Protein AF-U2FTH1-F1 (afdb_monomer_lite)

pLDDT: mean 95.73, std 2.67, range [79.62, 98.31]

Secondary structure (DSSP, 8-state):
-EE--TTS--EE---HHHHHHHHHHHHHHSSHHHHHHHHHHHHHHTTT-----PPP-

Sequence (57 aa):
MIITRNKARSVVMMSLEDYEALQETAYLLRAPRNARRLLESVAELERDGGQERALIE

Structure (mmCIF, N/CA/C/O backbone):
data_AF-U2FTH1-F1
#
_entry.id   AF-U2FTH1-F1
#
loop_
_atom_site.group_PDB
_atom_site.id
_atom_site.type_symbol
_atom_site.label_atom_id
_atom_site.label_alt_id
_atom_site.label_comp_id
_atom_site.label_asym_id
_atom_site.label_entity_id
_atom_site.label_seq_id
_atom_site.pdbx_PDB_ins_code
_atom_site.Cartn_x
_atom_site.Cartn_y
_atom_site.Cartn_z
_atom_site.occupancy
_atom_site.B_iso_or_equiv
_atom_site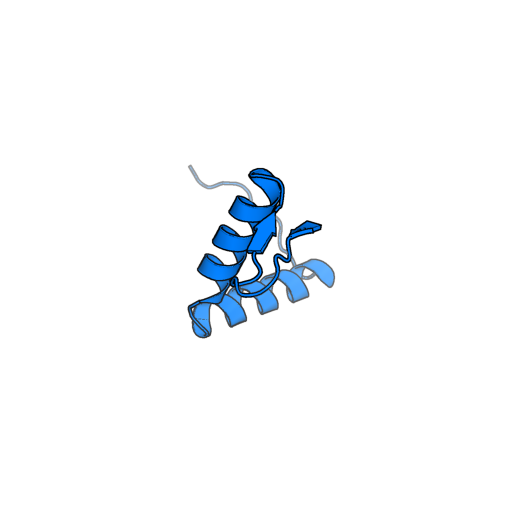.auth_seq_id
_atom_site.auth_comp_id
_atom_site.auth_asym_id
_atom_site.auth_atom_id
_atom_site.pdbx_PDB_model_num
ATOM 1 N N . MET A 1 1 ? 11.642 4.111 -12.122 1.00 92.31 1 MET A N 1
ATOM 2 C CA . MET A 1 1 ? 12.267 4.166 -13.468 1.00 92.31 1 MET A CA 1
ATOM 3 C C . MET A 1 1 ? 11.871 2.924 -14.255 1.00 92.31 1 MET A C 1
ATOM 5 O O . MET A 1 1 ? 11.932 1.835 -13.701 1.00 92.31 1 MET A O 1
ATOM 9 N N . ILE A 1 2 ? 11.467 3.056 -15.521 1.00 95.69 2 ILE A N 1
ATOM 10 C CA . ILE A 1 2 ? 11.202 1.896 -16.388 1.00 95.69 2 ILE A CA 1
ATOM 11 C C . ILE A 1 2 ? 12.450 1.633 -17.230 1.00 95.69 2 ILE A C 1
ATOM 13 O O . ILE A 1 2 ? 12.950 2.538 -17.895 1.00 95.69 2 ILE A O 1
ATOM 17 N N . ILE A 1 3 ? 12.946 0.398 -17.205 1.00 96.31 3 ILE A N 1
ATOM 18 C CA . ILE A 1 3 ? 14.077 -0.047 -18.018 1.00 96.31 3 ILE A CA 1
ATOM 19 C C . ILE A 1 3 ? 13.517 -0.885 -19.166 1.00 96.31 3 ILE A C 1
ATOM 21 O O . ILE A 1 3 ? 12.884 -1.922 -18.950 1.00 96.31 3 ILE A O 1
ATOM 25 N N . THR A 1 4 ? 13.757 -0.433 -20.395 1.00 96.94 4 THR A N 1
ATOM 26 C CA . THR A 1 4 ? 13.360 -1.133 -21.621 1.00 96.94 4 THR A CA 1
ATOM 27 C C . THR A 1 4 ? 14.605 -1.555 -22.403 1.00 96.94 4 THR A C 1
ATOM 29 O O . THR A 1 4 ? 15.608 -0.842 -22.436 1.00 96.94 4 THR A O 1
ATOM 32 N N . ARG A 1 5 ? 14.575 -2.746 -23.011 1.00 93.88 5 ARG A N 1
ATOM 33 C CA . ARG A 1 5 ? 15.656 -3.257 -23.867 1.00 93.88 5 ARG A CA 1
ATOM 34 C C . ARG A 1 5 ? 15.047 -3.943 -25.085 1.00 93.88 5 ARG A C 1
ATOM 36 O O . ARG A 1 5 ? 14.064 -4.669 -24.960 1.00 93.88 5 ARG A O 1
ATOM 43 N N . ASN A 1 6 ? 15.635 -3.717 -26.260 1.00 92.81 6 ASN A N 1
ATOM 44 C CA . ASN A 1 6 ? 15.149 -4.298 -27.510 1.00 92.81 6 ASN A CA 1
ATOM 45 C C . ASN A 1 6 ? 15.074 -5.835 -27.409 1.00 92.81 6 ASN A C 1
ATOM 47 O O . ASN A 1 6 ? 16.015 -6.468 -26.929 1.00 92.81 6 ASN A O 1
ATOM 51 N N . LYS A 1 7 ? 13.954 -6.414 -27.857 1.00 92.00 7 LYS A N 1
ATOM 52 C CA . LYS A 1 7 ? 13.633 -7.853 -27.787 1.00 92.00 7 LYS A CA 1
ATOM 53 C C . LYS A 1 7 ? 13.631 -8.475 -26.375 1.00 92.00 7 LYS A C 1
ATOM 55 O O . LYS A 1 7 ? 13.689 -9.696 -26.262 1.00 92.00 7 LYS A O 1
ATOM 60 N N . ALA A 1 8 ? 13.531 -7.683 -25.305 1.00 94.19 8 ALA A N 1
ATOM 61 C CA . ALA A 1 8 ? 13.408 -8.176 -23.930 1.00 94.19 8 ALA A CA 1
ATOM 62 C C . ALA A 1 8 ? 12.158 -7.615 -23.234 1.00 94.19 8 ALA A C 1
ATOM 64 O O . ALA A 1 8 ? 11.576 -6.624 -23.672 1.00 94.19 8 ALA A O 1
ATOM 65 N N . ARG A 1 9 ? 11.741 -8.255 -22.132 1.00 94.94 9 ARG A N 1
ATOM 66 C CA . ARG A 1 9 ? 10.639 -7.755 -21.297 1.00 94.94 9 ARG A CA 1
ATOM 67 C C . ARG A 1 9 ? 11.081 -6.509 -20.531 1.00 94.94 9 ARG A C 1
ATOM 69 O O . ARG A 1 9 ? 12.181 -6.479 -19.983 1.00 94.94 9 ARG A O 1
ATOM 76 N N . SER A 1 10 ? 10.211 -5.506 -20.485 1.00 97.00 10 SER A N 1
ATOM 77 C CA . SER A 1 10 ? 10.415 -4.301 -19.679 1.00 97.00 10 SER A CA 1
ATOM 78 C C . SER A 1 10 ? 10.375 -4.631 -18.188 1.00 97.00 10 SER A C 1
ATOM 80 O O . SER A 1 10 ? 9.592 -5.481 -17.762 1.00 97.00 10 SER A O 1
ATOM 82 N N . VAL A 1 11 ? 11.188 -3.931 -17.400 1.00 96.75 11 VAL A N 1
ATOM 83 C CA . VAL A 1 11 ? 11.220 -4.052 -15.935 1.00 96.75 11 VAL A CA 1
ATOM 84 C C . VAL A 1 11 ? 11.117 -2.677 -15.281 1.00 96.75 11 VAL A C 1
ATOM 86 O O . VAL A 1 11 ? 11.444 -1.658 -15.895 1.00 96.75 11 VAL A O 1
ATOM 89 N N . VAL A 1 12 ? 10.666 -2.645 -14.029 1.00 97.56 12 VAL A N 1
ATOM 90 C CA . VAL A 1 12 ? 10.592 -1.426 -13.217 1.00 97.56 12 VAL A CA 1
ATOM 91 C C . VAL A 1 12 ? 11.673 -1.494 -12.147 1.00 97.56 12 VAL A C 1
ATOM 93 O O . VAL A 1 12 ? 11.777 -2.484 -11.432 1.00 97.56 12 VAL A O 1
ATOM 96 N N . MET A 1 13 ? 12.474 -0.437 -12.047 1.00 96.94 13 MET A N 1
ATOM 97 C CA . MET A 1 13 ? 13.386 -0.203 -10.933 1.00 96.94 13 MET A CA 1
ATOM 98 C C . MET A 1 13 ? 12.772 0.851 -10.009 1.00 96.94 13 MET A C 1
ATOM 100 O O . MET A 1 13 ? 12.332 1.911 -10.477 1.00 96.94 13 MET A O 1
ATOM 104 N N . MET A 1 14 ? 12.758 0.553 -8.716 1.00 97.56 14 MET A N 1
ATOM 105 C CA . MET A 1 14 ? 12.281 1.410 -7.630 1.00 97.56 14 MET A CA 1
ATOM 106 C C . MET A 1 14 ? 13.163 1.211 -6.400 1.00 97.56 14 MET A C 1
ATOM 108 O O . MET A 1 14 ? 13.974 0.280 -6.375 1.00 97.56 14 MET A O 1
ATOM 112 N N . SER A 1 15 ? 13.038 2.104 -5.420 1.00 98.31 15 SER A N 1
ATOM 113 C CA . SER A 1 15 ? 13.688 1.902 -4.130 1.00 98.31 15 SER A CA 1
ATOM 114 C C . SER A 1 15 ? 13.120 0.651 -3.447 1.00 98.31 15 SER A C 1
ATOM 116 O O . SER A 1 15 ? 12.015 0.202 -3.765 1.00 98.31 15 SER A O 1
ATOM 118 N N . LEU A 1 16 ? 13.889 0.067 -2.528 1.00 97.88 16 LEU A N 1
ATOM 119 C CA . LEU A 1 16 ? 13.397 -1.057 -1.734 1.00 97.88 16 LEU A CA 1
ATOM 120 C C . LEU A 1 16 ? 12.211 -0.630 -0.854 1.00 97.88 16 LEU A C 1
ATOM 122 O O . LEU A 1 16 ? 11.222 -1.348 -0.794 1.00 97.88 16 LEU A O 1
ATOM 126 N N . GLU A 1 17 ? 12.288 0.562 -0.261 1.00 98.25 17 GLU A N 1
ATOM 127 C CA . GLU A 1 17 ? 11.231 1.146 0.574 1.00 98.25 17 GLU A CA 1
ATOM 128 C C . GLU A 1 17 ? 9.897 1.258 -0.180 1.00 98.25 17 GLU A C 1
ATOM 130 O O . GLU A 1 17 ? 8.870 0.779 0.300 1.00 98.25 17 GLU A O 1
ATOM 135 N N . ASP A 1 18 ? 9.914 1.796 -1.405 1.00 97.88 18 ASP A N 1
ATOM 136 C CA . ASP A 1 18 ? 8.704 1.886 -2.232 1.00 97.88 18 ASP A CA 1
ATOM 137 C C . ASP A 1 18 ? 8.135 0.496 -2.549 1.00 97.88 18 ASP A C 1
ATOM 139 O O . ASP A 1 18 ? 6.919 0.295 -2.561 1.00 97.88 18 ASP A O 1
ATOM 143 N N . TYR A 1 19 ? 9.006 -0.479 -2.822 1.00 97.62 19 TYR A N 1
ATOM 144 C CA . TYR A 1 19 ? 8.585 -1.844 -3.123 1.00 97.62 19 TYR A CA 1
ATOM 145 C C . TYR A 1 19 ? 7.917 -2.516 -1.916 1.00 97.62 19 TYR A C 1
ATOM 147 O O . TYR A 1 19 ? 6.867 -3.146 -2.066 1.00 97.62 19 TYR A O 1
ATOM 155 N N . GLU A 1 20 ? 8.489 -2.360 -0.723 1.00 98.19 20 GLU A N 1
ATOM 156 C CA . GLU A 1 20 ? 7.939 -2.899 0.523 1.00 98.19 20 GLU A CA 1
ATOM 157 C C . GLU A 1 20 ? 6.586 -2.257 0.860 1.00 98.19 20 GLU A C 1
ATOM 159 O O . GLU A 1 20 ? 5.616 -2.978 1.109 1.00 98.19 20 GLU A O 1
ATOM 164 N N . ALA A 1 21 ? 6.472 -0.929 0.746 1.00 97.88 21 ALA A N 1
ATOM 165 C CA . ALA A 1 21 ? 5.214 -0.209 0.951 1.00 97.88 21 ALA A CA 1
ATOM 166 C C . ALA A 1 21 ? 4.112 -0.667 -0.025 1.00 97.88 21 ALA A C 1
ATOM 168 O O . ALA A 1 21 ? 2.950 -0.858 0.361 1.00 97.88 21 ALA A O 1
ATOM 169 N N . LEU A 1 22 ? 4.467 -0.903 -1.295 1.00 97.25 22 LEU A N 1
ATOM 170 C CA . LEU A 1 22 ? 3.545 -1.453 -2.292 1.00 97.25 22 LEU A CA 1
ATOM 171 C C . LEU A 1 22 ? 3.126 -2.888 -1.956 1.00 97.25 22 LEU A C 1
ATOM 173 O O . LEU A 1 22 ? 1.943 -3.219 -2.087 1.00 97.25 22 LEU A O 1
ATOM 177 N N . GLN A 1 23 ? 4.059 -3.740 -1.516 1.00 97.75 23 GLN A N 1
ATOM 178 C CA . GLN A 1 23 ? 3.744 -5.107 -1.098 1.00 97.75 23 GLN A CA 1
ATOM 179 C C . GLN A 1 23 ? 2.792 -5.134 0.098 1.00 97.75 23 GL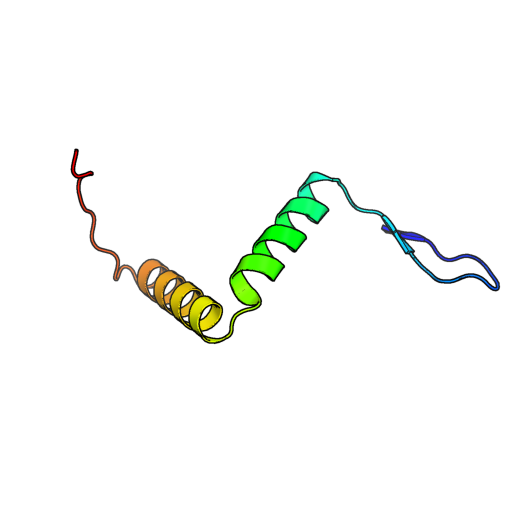N A C 1
ATOM 181 O O . GLN A 1 23 ? 1.822 -5.895 0.077 1.00 97.75 23 GLN A O 1
ATOM 186 N N . GLU A 1 24 ? 3.040 -4.318 1.121 1.00 96.31 24 GLU A N 1
ATOM 187 C CA . GLU A 1 24 ? 2.198 -4.259 2.315 1.00 96.31 24 GLU A CA 1
ATOM 188 C C . GLU A 1 24 ? 0.795 -3.741 1.983 1.00 96.31 24 GLU A C 1
ATOM 190 O O . GLU A 1 24 ? -0.206 -4.363 2.349 1.00 96.31 24 GLU A O 1
ATOM 195 N N . THR A 1 25 ? 0.703 -2.670 1.190 1.00 95.38 25 THR A N 1
ATOM 196 C CA . THR A 1 25 ? -0.584 -2.136 0.725 1.00 95.38 25 THR A CA 1
ATOM 197 C C . THR A 1 25 ? -1.361 -3.192 -0.063 1.00 95.38 25 THR A C 1
ATOM 199 O O . THR A 1 25 ? -2.533 -3.454 0.219 1.00 95.38 25 THR A O 1
ATOM 202 N N . ALA A 1 26 ? -0.710 -3.871 -1.015 1.00 95.62 26 ALA A N 1
ATOM 203 C CA . ALA A 1 26 ? -1.336 -4.950 -1.774 1.00 95.62 26 ALA A CA 1
ATOM 204 C C . ALA A 1 26 ? -1.789 -6.101 -0.861 1.00 95.62 26 ALA A C 1
ATOM 206 O O . ALA A 1 26 ? -2.873 -6.656 -1.052 1.00 95.62 26 ALA A O 1
ATOM 207 N N . TYR A 1 27 ? -0.999 -6.440 0.161 1.00 94.81 27 TYR A N 1
ATOM 208 C CA . TYR A 1 27 ? -1.343 -7.466 1.137 1.00 94.81 27 TYR A CA 1
ATOM 209 C C . TYR A 1 27 ? -2.586 -7.099 1.957 1.00 94.81 27 TYR A C 1
ATOM 211 O O . TYR A 1 27 ? -3.490 -7.929 2.093 1.00 94.81 27 TYR A O 1
ATOM 219 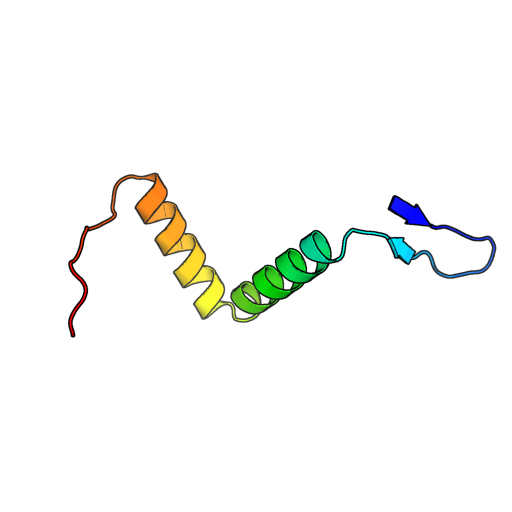N N . LEU A 1 28 ? -2.675 -5.866 2.463 1.00 94.75 28 LEU A N 1
ATOM 220 C CA . LEU A 1 28 ? -3.834 -5.384 3.221 1.00 94.75 28 LEU A CA 1
ATOM 221 C C . LEU A 1 28 ? -5.110 -5.392 2.372 1.00 94.75 28 LEU A C 1
ATOM 223 O O . LEU A 1 28 ? -6.182 -5.767 2.867 1.00 94.75 28 LEU A O 1
ATOM 227 N N . LEU A 1 29 ? -4.984 -5.032 1.092 1.00 94.94 29 LEU A N 1
ATOM 228 C CA . LEU A 1 29 ? -6.107 -4.898 0.166 1.00 94.94 29 LEU A CA 1
ATOM 229 C C . LEU A 1 29 ? -6.491 -6.202 -0.554 1.00 94.94 29 LEU A C 1
ATOM 231 O O . LEU A 1 29 ? -7.556 -6.263 -1.167 1.00 94.94 29 LEU A O 1
ATOM 235 N N . ARG A 1 30 ? -5.689 -7.273 -0.455 1.00 93.94 30 ARG A N 1
ATOM 236 C CA . ARG A 1 30 ? -5.936 -8.541 -1.176 1.00 93.94 30 ARG A CA 1
ATOM 237 C C . ARG A 1 30 ? -7.283 -9.190 -0.849 1.00 93.94 30 ARG A C 1
ATOM 239 O O . ARG A 1 30 ? -7.846 -9.901 -1.675 1.00 93.94 30 ARG A O 1
ATOM 246 N N . ALA A 1 31 ? -7.768 -9.004 0.380 1.00 95.06 31 ALA A N 1
ATOM 247 C CA . ALA A 1 31 ? -9.020 -9.577 0.852 1.00 95.06 31 ALA A CA 1
ATOM 248 C C . ALA A 1 31 ? -10.118 -8.502 0.791 1.00 95.06 31 ALA A C 1
ATOM 250 O O . ALA A 1 31 ? -10.058 -7.561 1.586 1.00 95.06 31 ALA A O 1
ATOM 251 N N . PRO A 1 32 ? -11.157 -8.647 -0.058 1.00 93.50 32 PRO A N 1
ATOM 252 C CA . PRO A 1 32 ? -12.161 -7.598 -0.276 1.00 93.50 32 PRO A CA 1
ATOM 253 C C . PRO A 1 32 ? -12.832 -7.110 1.012 1.00 93.50 32 PRO A C 1
ATOM 255 O O . PRO A 1 32 ? -13.042 -5.915 1.204 1.00 93.50 32 PRO A O 1
ATOM 258 N N . ARG A 1 33 ? -13.112 -8.033 1.942 1.00 96.44 33 ARG A N 1
ATOM 259 C CA . ARG A 1 33 ? -13.675 -7.705 3.259 1.00 96.44 33 ARG A CA 1
ATOM 260 C C . ARG A 1 33 ? -12.722 -6.854 4.106 1.00 96.44 33 ARG A C 1
ATOM 262 O O . ARG A 1 33 ? -13.177 -5.935 4.778 1.00 96.44 33 ARG A O 1
ATOM 269 N N . ASN A 1 34 ? -11.425 -7.163 4.101 1.00 93.75 34 ASN A N 1
ATOM 270 C CA . ASN A 1 34 ? -10.442 -6.402 4.872 1.00 93.75 34 ASN A CA 1
ATOM 271 C C . ASN A 1 34 ? -10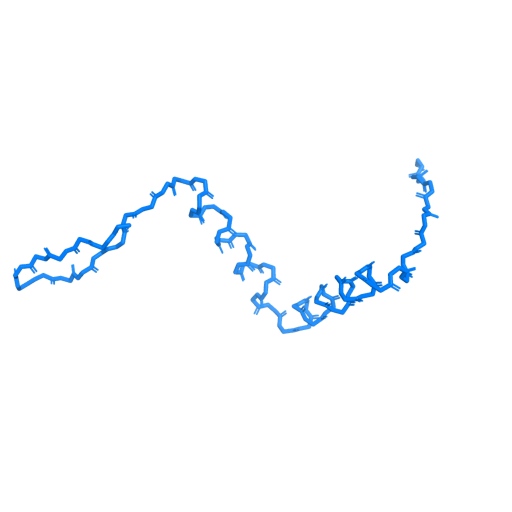.180 -5.033 4.242 1.00 93.75 34 ASN A C 1
ATOM 273 O O . ASN A 1 34 ? -10.148 -4.044 4.963 1.00 93.75 34 ASN A O 1
ATOM 277 N N . ALA A 1 35 ? -10.068 -4.983 2.913 1.00 96.12 35 ALA A N 1
ATOM 278 C CA . ALA A 1 35 ? -9.910 -3.748 2.156 1.00 96.12 35 ALA A CA 1
ATOM 279 C C . ALA A 1 35 ? -11.058 -2.777 2.445 1.00 96.12 35 ALA A C 1
ATOM 281 O O . ALA A 1 35 ? -10.821 -1.634 2.817 1.00 96.12 35 ALA A O 1
ATOM 282 N N . ARG A 1 36 ? -12.303 -3.264 2.362 1.00 97.00 36 ARG A N 1
ATOM 283 C CA . ARG A 1 36 ? -13.493 -2.471 2.676 1.00 97.00 36 ARG A CA 1
ATOM 284 C C . ARG A 1 36 ? -13.452 -1.921 4.099 1.00 97.00 36 ARG A C 1
ATOM 286 O O . ARG A 1 36 ? -13.598 -0.720 4.274 1.00 97.00 36 ARG A O 1
ATOM 293 N N . ARG A 1 37 ? -13.198 -2.783 5.091 1.00 96.75 37 ARG A N 1
ATOM 294 C CA . ARG A 1 37 ? -13.107 -2.374 6.500 1.00 96.75 37 ARG A CA 1
ATOM 295 C C . ARG A 1 37 ? -12.035 -1.303 6.706 1.00 96.75 37 ARG A C 1
ATOM 297 O O . ARG A 1 37 ? -12.290 -0.323 7.388 1.00 96.75 37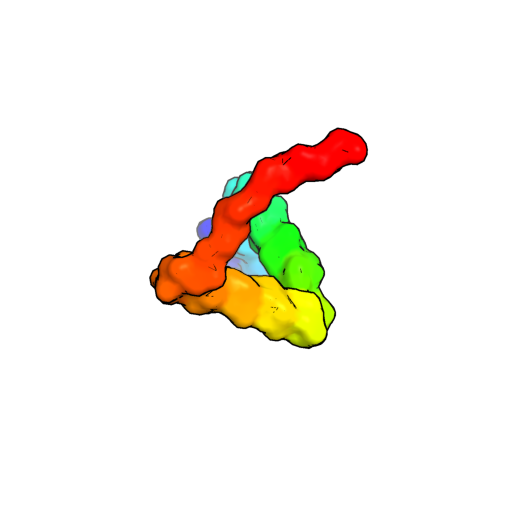 ARG A O 1
ATOM 304 N N . LEU A 1 38 ? -10.851 -1.494 6.125 1.00 96.62 38 LEU A N 1
ATOM 305 C CA . LEU A 1 38 ? -9.745 -0.549 6.254 1.00 96.62 38 LEU A CA 1
ATOM 306 C C . LEU A 1 38 ? -10.096 0.810 5.638 1.00 96.62 38 LEU A C 1
ATOM 308 O O . LEU A 1 38 ? -9.928 1.829 6.295 1.00 96.62 38 LEU A O 1
ATOM 312 N N . LEU A 1 39 ? -10.616 0.820 4.409 1.00 96.31 39 LEU A N 1
ATOM 313 C CA . LEU A 1 39 ? -10.997 2.052 3.714 1.00 96.31 39 LEU A CA 1
ATOM 314 C C . LEU A 1 39 ? -12.139 2.790 4.429 1.00 96.31 39 LEU A C 1
ATOM 316 O O . LEU A 1 39 ? -12.095 4.011 4.535 1.00 96.31 39 LEU A O 1
ATOM 320 N N . GLU A 1 40 ? -13.132 2.064 4.954 1.00 97.31 40 GLU A N 1
ATOM 321 C CA . GLU A 1 40 ? -14.212 2.646 5.763 1.00 97.31 40 GLU A CA 1
ATOM 322 C C . GLU A 1 40 ? -13.664 3.287 7.048 1.00 97.31 40 GLU A C 1
ATOM 324 O O . GLU A 1 40 ? -14.034 4.417 7.359 1.00 97.31 40 GLU A O 1
ATOM 329 N N . SER A 1 41 ? -12.741 2.618 7.751 1.00 96.94 41 SER A N 1
ATOM 330 C CA . SER A 1 41 ? -12.094 3.173 8.948 1.00 96.94 41 SER A CA 1
ATOM 331 C C . SER A 1 41 ? -11.236 4.405 8.645 1.00 96.94 41 SER A C 1
ATOM 333 O O . SER A 1 41 ? -11.277 5.367 9.405 1.00 96.94 41 SER A O 1
ATOM 335 N N . VAL A 1 42 ? -10.490 4.416 7.534 1.00 96.94 42 VAL A N 1
ATOM 336 C CA . VAL A 1 42 ? -9.731 5.606 7.103 1.00 96.94 42 VAL A CA 1
ATOM 337 C C . VAL A 1 42 ? -10.684 6.772 6.829 1.00 96.94 42 VAL A C 1
ATOM 339 O O . VAL A 1 42 ? -10.496 7.851 7.379 1.00 96.94 42 VAL A O 1
ATOM 342 N N . ALA A 1 43 ? -11.760 6.540 6.073 1.00 97.44 43 ALA A N 1
ATOM 343 C CA . ALA A 1 43 ? -12.746 7.574 5.758 1.00 97.44 43 ALA A CA 1
ATOM 344 C C . ALA A 1 43 ? -13.528 8.074 6.989 1.00 97.44 43 ALA A C 1
ATOM 346 O O . ALA A 1 43 ? -14.049 9.188 6.991 1.00 97.44 43 ALA A O 1
ATOM 347 N N . GLU A 1 44 ? -13.702 7.250 8.023 1.00 97.81 44 GLU A N 1
ATOM 348 C CA . GLU A 1 44 ? -14.259 7.674 9.313 1.00 97.81 44 GLU A CA 1
ATOM 349 C C . GLU A 1 44 ? -13.293 8.604 10.055 1.00 97.81 44 GLU A C 1
ATOM 351 O O . GLU A 1 44 ? -13.711 9.668 10.509 1.00 97.81 44 GLU A O 1
ATOM 356 N N . LEU A 1 45 ? -12.006 8.248 10.110 1.00 97.56 45 LEU A N 1
ATOM 357 C CA . LEU A 1 45 ? -10.970 9.063 10.747 1.00 97.56 45 LEU A CA 1
ATOM 358 C C . LEU A 1 45 ? -10.765 10.410 10.042 1.00 97.56 45 LEU A C 1
ATOM 360 O O . LEU A 1 45 ? -10.668 11.428 10.715 1.00 97.56 45 LEU A O 1
ATOM 364 N N . GLU A 1 46 ? -10.770 10.441 8.707 1.00 96.69 46 GLU A N 1
ATOM 365 C CA . GLU A 1 46 ? -10.663 11.680 7.913 1.00 96.69 46 GLU A CA 1
ATOM 366 C C . GLU A 1 46 ? -11.842 12.646 8.116 1.00 96.69 46 GLU A C 1
ATOM 368 O O . GLU A 1 46 ? -11.736 13.830 7.804 1.00 96.69 46 GLU A O 1
ATOM 373 N N . ARG A 1 47 ? -12.975 12.147 8.622 1.00 97.31 47 ARG A N 1
ATOM 374 C CA . ARG A 1 47 ? -14.173 12.938 8.943 1.00 97.31 47 ARG A CA 1
ATOM 375 C C . ARG A 1 47 ? -14.297 13.232 10.440 1.00 97.31 47 ARG A C 1
ATOM 377 O O . ARG A 1 47 ? -15.406 13.476 10.910 1.00 97.31 47 ARG A O 1
ATOM 384 N N . ASP A 1 48 ? -13.192 13.145 11.179 1.00 95.81 48 ASP A N 1
ATOM 385 C CA . ASP A 1 48 ? -13.124 13.336 12.633 1.00 95.81 48 ASP A CA 1
ATOM 386 C C . ASP A 1 48 ? -14.043 12.384 13.431 1.00 95.81 48 ASP A C 1
ATOM 388 O O . ASP A 1 48 ? -14.419 12.659 14.569 1.00 95.81 48 ASP A O 1
ATOM 392 N N . GLY A 1 49 ? -14.414 11.234 12.852 1.00 95.25 49 GLY A N 1
ATOM 393 C CA . GLY A 1 49 ? -15.284 10.229 13.480 1.00 95.25 49 GLY A CA 1
ATOM 394 C C . GLY A 1 49 ? -14.565 9.281 14.446 1.00 95.25 49 GLY A C 1
ATOM 395 O O . GLY A 1 49 ? -15.194 8.406 15.040 1.00 95.25 49 GLY A O 1
ATOM 396 N N . GLY A 1 50 ? -13.248 9.429 14.602 1.00 94.81 50 GLY A N 1
ATOM 397 C CA . GLY A 1 50 ? -12.435 8.605 15.493 1.00 94.81 50 GLY A CA 1
ATOM 398 C C . GLY A 1 50 ? -12.741 8.837 16.973 1.00 94.81 50 GLY A C 1
ATOM 399 O O . GLY A 1 50 ? -13.060 9.943 17.398 1.00 94.81 50 GLY A O 1
ATOM 400 N N . GLN A 1 51 ? -12.589 7.789 17.783 1.00 95.56 51 GLN A N 1
ATOM 401 C CA . GLN A 1 51 ? -12.638 7.890 19.244 1.00 95.56 51 GLN A CA 1
ATOM 402 C C . GLN A 1 51 ? -11.272 7.549 19.828 1.0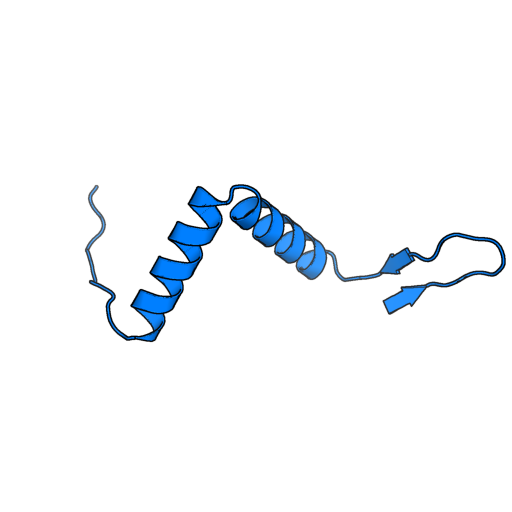0 95.56 51 GLN A C 1
ATOM 404 O O . GLN A 1 51 ? -10.769 6.443 19.620 1.00 95.56 51 GLN A O 1
ATOM 409 N N . GLU A 1 52 ? -10.702 8.473 20.596 1.00 94.94 52 GLU A N 1
ATOM 410 C CA . GLU A 1 52 ? -9.480 8.219 21.352 1.00 94.94 52 GLU A CA 1
ATOM 411 C C . GLU A 1 52 ? -9.760 7.225 22.484 1.00 94.94 52 GLU A C 1
ATOM 413 O O . GLU A 1 52 ? -10.758 7.324 23.204 1.00 94.94 52 GLU A O 1
ATOM 418 N N . ARG A 1 53 ? -8.891 6.224 22.622 1.00 94.88 53 ARG A N 1
ATOM 419 C CA . ARG A 1 53 ? -8.985 5.204 23.668 1.00 94.88 53 ARG A CA 1
ATOM 420 C C . ARG A 1 53 ? -7.603 4.939 24.239 1.00 94.88 53 ARG A C 1
ATOM 422 O O . ARG A 1 53 ? -6.642 4.801 23.487 1.00 94.88 53 ARG A O 1
ATOM 429 N N . ALA A 1 54 ? -7.524 4.834 25.563 1.00 96.62 54 ALA A N 1
ATOM 430 C CA . ALA A 1 54 ? -6.313 4.383 26.234 1.00 96.62 54 ALA A CA 1
ATOM 431 C C . ALA A 1 54 ? -6.048 2.899 25.927 1.00 96.62 54 ALA A C 1
ATOM 433 O O . ALA A 1 54 ? -6.984 2.123 25.708 1.00 96.62 54 ALA A O 1
ATOM 434 N N . LEU A 1 55 ? -4.771 2.512 25.918 1.00 95.00 55 LEU A N 1
ATOM 435 C CA . LEU A 1 55 ? -4.370 1.113 25.790 1.00 95.00 55 LEU A CA 1
ATOM 436 C C . LEU A 1 55 ? -4.825 0.338 27.032 1.00 95.00 55 LEU A C 1
ATOM 438 O O . LEU A 1 55 ? -4.754 0.847 28.149 1.00 95.00 55 LEU A O 1
ATOM 442 N N . ILE A 1 56 ? -5.304 -0.883 26.819 1.00 93.00 56 ILE A N 1
ATOM 443 C CA . ILE A 1 56 ? -5.640 -1.817 27.895 1.00 93.00 56 ILE A CA 1
ATOM 444 C C . ILE A 1 56 ? -4.411 -2.717 28.076 1.00 93.00 56 ILE A C 1
ATOM 446 O O . ILE A 1 56 ? -3.943 -3.273 27.080 1.00 93.00 56 ILE A O 1
ATOM 450 N N . GLU A 1 57 ? -3.877 -2.803 29.298 1.00 79.62 57 GLU A N 1
ATOM 451 C CA . GLU A 1 57 ? -2.783 -3.729 29.659 1.00 79.62 57 GLU A CA 1
ATOM 452 C C . GLU A 1 57 ? -3.244 -5.192 29.699 1.00 79.62 57 GLU A C 1
ATOM 454 O O . GLU A 1 57 ? -4.380 -5.453 30.165 1.00 79.62 57 GLU A O 1
#

Organism: NCBI:txid1033802

Radius of gyration: 18.5 Å; chains: 1; bounding box: 31×23×57 Å

Foldseek 3Di:
DWDDDPPDDIDDDDDPVVVVVVVVVCVQPVDVVSVVVVVVVVVCVVVVNDDDDDDDD

InterPro domains:
  IPR006442 Type II toxin-antitoxin system, antitoxin Phd/YefM [PF02604] (1-47)
  IPR036165 YefM-like superfamily [SSF143120] (1-53)